Protein AF-A0A0F3GIQ1-F1 (afdb_monomer)

Organism: NCBI:txid29290

pLDDT: mean 87.62, std 10.17, range [52.28, 95.5]

Mean predicted aligned error: 5.21 Å

Structure (mmCIF, N/CA/C/O backbone):
data_A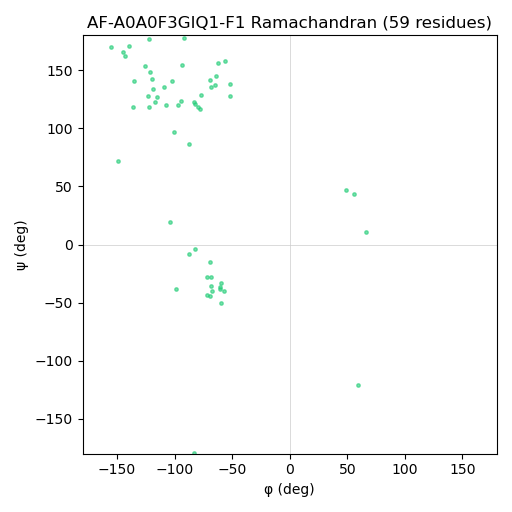F-A0A0F3GIQ1-F1
#
_entry.id   AF-A0A0F3GIQ1-F1
#
loop_
_atom_site.group_PDB
_atom_site.id
_atom_site.type_symbol
_atom_site.label_atom_id
_atom_site.label_alt_id
_atom_site.label_comp_id
_atom_site.label_asym_id
_atom_site.label_entity_id
_atom_site.label_seq_id
_atom_site.pdbx_PDB_ins_code
_atom_site.Cartn_x
_atom_site.Cartn_y
_atom_site.Cartn_z
_atom_site.occupancy
_atom_site.B_iso_or_equiv
_atom_site.auth_seq_id
_atom_site.auth_comp_id
_atom_site.auth_asym_id
_atom_site.auth_atom_id
_atom_site.pdbx_PDB_model_num
ATOM 1 N N . MET A 1 1 ? 4.143 -13.400 -10.256 1.00 70.25 1 MET A N 1
ATOM 2 C CA . MET A 1 1 ? 5.354 -12.999 -9.512 1.00 70.25 1 MET A CA 1
ATOM 3 C C . MET A 1 1 ? 5.221 -11.495 -9.377 1.00 70.25 1 MET A C 1
ATOM 5 O O . MET A 1 1 ? 5.318 -10.838 -10.398 1.00 70.25 1 MET A O 1
ATOM 9 N N . GLY A 1 2 ? 4.811 -10.998 -8.210 1.00 86.75 2 GLY A N 1
ATOM 10 C CA . GLY A 1 2 ? 4.448 -9.588 -8.003 1.00 86.75 2 GLY A CA 1
ATOM 11 C C . GLY A 1 2 ? 5.291 -8.947 -6.902 1.00 86.75 2 GLY A C 1
ATOM 12 O O . GLY A 1 2 ? 6.107 -9.623 -6.274 1.00 86.75 2 GLY A O 1
ATOM 13 N N . LEU A 1 3 ? 5.093 -7.653 -6.679 1.00 92.38 3 LEU A N 1
ATOM 14 C CA . LEU A 1 3 ? 5.699 -6.888 -5.598 1.00 92.38 3 LEU A CA 1
ATOM 15 C C . LEU A 1 3 ? 4.881 -7.068 -4.315 1.00 92.38 3 LEU A C 1
ATOM 17 O O . LEU A 1 3 ? 3.692 -6.757 -4.284 1.00 92.38 3 LEU A O 1
ATOM 21 N N . GLU A 1 4 ? 5.522 -7.540 -3.248 1.00 94.50 4 GLU A N 1
ATOM 22 C CA . GLU A 1 4 ? 4.917 -7.539 -1.917 1.00 94.50 4 GLU A CA 1
ATOM 23 C C . GLU A 1 4 ? 4.964 -6.126 -1.320 1.00 94.50 4 GLU A C 1
ATOM 25 O O . GLU A 1 4 ? 6.020 -5.490 -1.278 1.00 94.50 4 GLU A O 1
ATOM 30 N N . VAL A 1 5 ? 3.815 -5.638 -0.855 1.00 93.56 5 VAL A N 1
ATOM 31 C CA . VAL A 1 5 ? 3.659 -4.311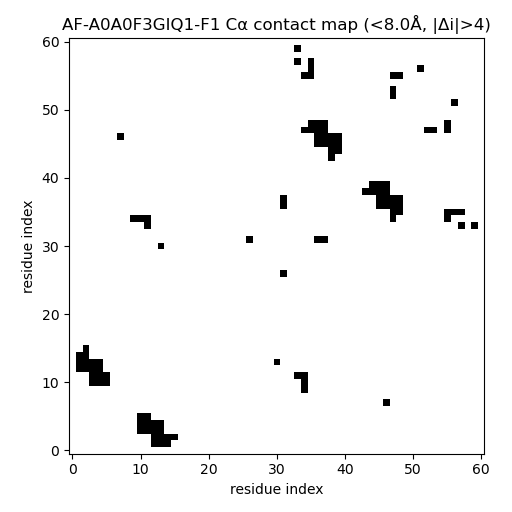 -0.253 1.00 93.56 5 VAL A CA 1
ATOM 32 C C . VAL A 1 5 ? 3.073 -4.464 1.146 1.00 93.56 5 VAL A C 1
ATOM 34 O O . VAL A 1 5 ? 2.027 -5.087 1.326 1.00 93.56 5 VAL A O 1
ATOM 37 N N . ASN A 1 6 ? 3.742 -3.859 2.129 1.00 93.88 6 ASN A N 1
ATOM 38 C CA . ASN A 1 6 ? 3.370 -3.890 3.541 1.00 93.88 6 ASN A CA 1
ATOM 39 C C . ASN A 1 6 ? 3.159 -2.460 4.059 1.00 93.88 6 ASN A C 1
ATOM 41 O O . ASN A 1 6 ? 4.093 -1.656 4.047 1.00 93.88 6 ASN A O 1
ATOM 45 N N . ILE A 1 7 ? 1.943 -2.139 4.515 1.00 91.75 7 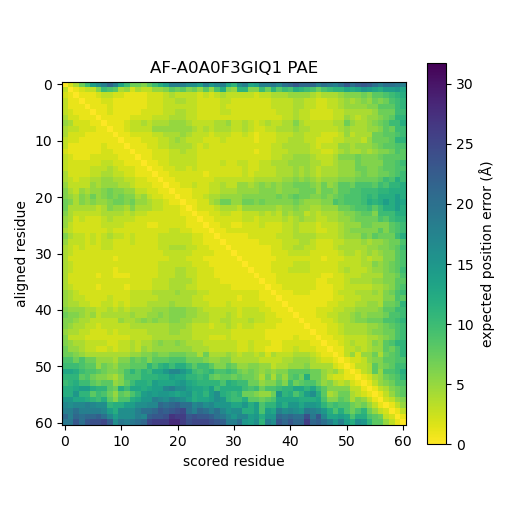ILE A N 1
ATOM 46 C CA . ILE A 1 7 ? 1.576 -0.810 5.031 1.00 91.75 7 ILE A CA 1
ATOM 47 C C . ILE A 1 7 ? 0.746 -0.970 6.303 1.00 91.75 7 ILE A C 1
ATOM 49 O O . ILE A 1 7 ? -0.356 -1.517 6.283 1.00 91.75 7 ILE A O 1
ATOM 53 N N . GLY A 1 8 ? 1.257 -0.458 7.425 1.00 87.25 8 GLY A N 1
ATOM 54 C CA . GLY A 1 8 ? 0.601 -0.627 8.721 1.00 87.25 8 GLY A CA 1
ATOM 55 C C . GLY A 1 8 ? 0.454 -2.111 9.074 1.00 87.25 8 GLY A C 1
ATOM 56 O O . GLY A 1 8 ? 1.448 -2.824 9.166 1.00 87.25 8 GLY A O 1
ATOM 57 N N . ASN A 1 9 ? -0.784 -2.570 9.269 1.00 87.00 9 ASN A N 1
ATOM 58 C CA . ASN A 1 9 ? -1.141 -3.969 9.536 1.00 87.00 9 ASN A CA 1
ATOM 59 C C . ASN A 1 9 ? -1.743 -4.687 8.309 1.00 87.00 9 ASN A C 1
ATOM 61 O O . ASN A 1 9 ? -2.451 -5.683 8.471 1.00 87.00 9 ASN A O 1
ATOM 65 N N . ARG A 1 10 ? -1.519 -4.162 7.099 1.00 89.81 10 ARG A N 1
ATOM 66 C CA . ARG A 1 10 ? -2.066 -4.689 5.844 1.00 89.81 10 ARG A CA 1
ATOM 67 C C . ARG A 1 10 ? -0.940 -5.092 4.893 1.00 89.81 10 ARG A C 1
ATOM 69 O O . ARG A 1 10 ? 0.076 -4.401 4.793 1.00 89.81 10 ARG A O 1
ATOM 76 N N . THR A 1 11 ? -1.168 -6.185 4.173 1.00 92.94 11 THR A N 1
ATOM 77 C CA . THR A 1 11 ? -0.220 -6.773 3.223 1.00 92.94 11 THR A CA 1
ATOM 78 C C . THR A 1 11 ? -0.949 -7.144 1.942 1.00 92.94 11 THR A C 1
ATOM 80 O O . THR A 1 11 ? -2.064 -7.661 2.001 1.00 92.94 11 THR A O 1
ATOM 83 N N . MET A 1 12 ? -0.304 -6.923 0.798 1.00 92.06 12 MET A N 1
ATOM 84 C CA . MET A 1 12 ? -0.770 -7.397 -0.504 1.00 92.06 12 MET A CA 1
ATOM 85 C C . MET A 1 12 ? 0.402 -7.794 -1.406 1.00 92.06 12 MET A C 1
ATOM 87 O O . MET A 1 12 ? 1.547 -7.409 -1.164 1.00 92.06 12 MET A O 1
ATOM 91 N N . VAL A 1 13 ? 0.095 -8.515 -2.484 1.00 93.94 13 VAL A N 1
ATOM 92 C CA . VAL A 1 13 ? 1.007 -8.740 -3.612 1.00 93.94 13 VAL A CA 1
ATOM 93 C C . VAL A 1 13 ? 0.373 -8.107 -4.844 1.00 93.94 13 VAL A C 1
ATOM 95 O O . VAL A 1 13 ? -0.742 -8.474 -5.196 1.00 93.94 13 VAL A O 1
ATOM 98 N N . THR A 1 14 ? 1.070 -7.173 -5.490 1.00 91.81 14 THR A N 1
ATOM 99 C CA . THR A 1 14 ? 0.532 -6.391 -6.615 1.00 91.81 14 THR A CA 1
ATOM 100 C C . THR A 1 14 ? 1.562 -6.199 -7.731 1.00 91.81 14 THR A C 1
ATOM 102 O O . THR A 1 14 ? 2.743 -6.502 -7.559 1.00 91.81 14 THR A O 1
ATOM 105 N N . ASP A 1 15 ? 1.129 -5.664 -8.868 1.00 92.81 15 ASP A N 1
ATOM 106 C CA . ASP A 1 15 ? 2.015 -5.209 -9.941 1.00 92.81 15 ASP A CA 1
ATOM 107 C C . ASP A 1 15 ? 2.328 -3.712 -9.790 1.00 92.81 15 ASP A C 1
ATOM 109 O O . ASP A 1 15 ? 1.557 -2.945 -9.212 1.00 92.81 15 ASP A O 1
ATOM 113 N N . CYS A 1 16 ? 3.470 -3.262 -10.316 1.00 92.62 16 CYS A N 1
ATOM 114 C CA . CYS A 1 16 ? 3.854 -1.854 -10.256 1.00 92.62 16 CYS A CA 1
ATOM 115 C C . CYS A 1 16 ? 4.562 -1.373 -11.526 1.00 92.62 16 CYS A C 1
ATOM 117 O O . CYS A 1 16 ? 5.075 -2.155 -12.328 1.00 92.62 16 CYS A O 1
ATOM 119 N N . ILE A 1 17 ? 4.608 -0.050 -11.688 1.00 93.25 17 ILE A N 1
ATOM 120 C CA . ILE A 1 17 ? 5.416 0.610 -12.714 1.00 93.25 17 ILE A CA 1
ATOM 121 C C . ILE A 1 17 ? 6.755 0.992 -12.081 1.00 93.25 17 ILE A C 1
ATOM 123 O O . ILE A 1 17 ? 6.790 1.708 -11.080 1.00 93.25 17 ILE A O 1
ATOM 127 N N . ILE A 1 18 ? 7.858 0.531 -12.674 1.00 92.88 18 ILE A N 1
ATOM 128 C CA . ILE A 1 18 ? 9.210 0.856 -12.207 1.00 92.88 18 ILE A CA 1
ATOM 129 C C . ILE A 1 18 ? 9.570 2.272 -12.665 1.00 92.88 18 ILE A C 1
ATOM 131 O O . ILE A 1 18 ? 9.654 2.548 -13.863 1.00 92.88 18 ILE A O 1
ATOM 135 N N . GLY A 1 19 ? 9.773 3.168 -11.700 1.00 92.50 19 GLY A N 1
ATOM 136 C CA . GLY A 1 19 ? 10.259 4.523 -11.942 1.00 92.50 19 GLY A CA 1
ATOM 137 C C . GLY A 1 19 ? 11.788 4.607 -12.074 1.00 92.50 19 GLY A C 1
ATOM 138 O O . GLY A 1 19 ? 12.489 3.595 -11.984 1.00 92.50 19 GLY A O 1
ATOM 139 N N . PRO A 1 20 ? 12.332 5.819 -12.287 1.00 95.38 20 PRO A N 1
ATOM 140 C CA . PRO A 1 20 ? 13.772 6.056 -12.283 1.00 95.38 20 PRO A CA 1
ATOM 141 C C . PRO A 1 20 ? 14.432 5.615 -10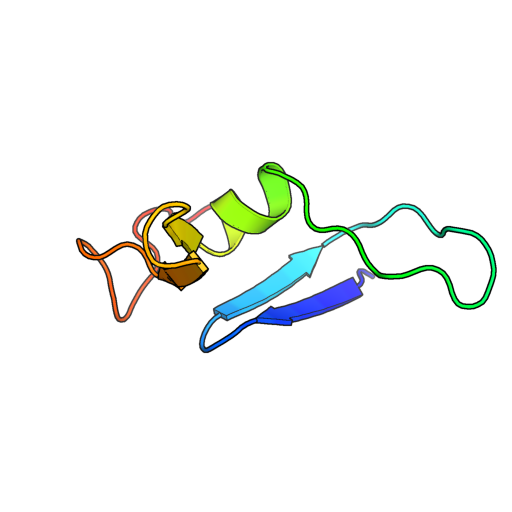.965 1.00 95.38 20 PRO A C 1
ATOM 143 O O . PRO A 1 20 ? 13.769 5.571 -9.926 1.00 95.38 20 PRO A O 1
ATOM 146 N N . PRO A 1 21 ? 15.750 5.344 -10.962 1.00 95.12 21 PRO A N 1
ATOM 147 C CA . PRO A 1 21 ? 16.466 5.003 -9.739 1.00 95.12 21 PRO A CA 1
ATOM 148 C C . PRO A 1 21 ? 16.230 6.036 -8.631 1.00 95.12 21 PRO A C 1
ATOM 150 O O . PRO A 1 21 ? 16.281 7.238 -8.887 1.00 95.12 21 PRO A O 1
ATOM 153 N N . LEU A 1 22 ? 16.026 5.554 -7.402 1.00 92.44 22 LEU A N 1
ATOM 154 C CA . LEU A 1 22 ? 15.822 6.367 -6.193 1.00 92.44 22 LEU A CA 1
ATOM 155 C C . LEU A 1 22 ? 14.523 7.193 -6.160 1.00 92.44 22 LEU A C 1
ATOM 157 O O . LEU A 1 22 ? 14.382 8.036 -5.276 1.00 92.44 22 LEU A O 1
ATOM 161 N N . CYS A 1 23 ? 13.572 6.979 -7.078 1.00 94.56 23 CYS A N 1
ATOM 162 C CA . CYS A 1 23 ? 12.276 7.645 -6.977 1.00 94.56 23 CYS A CA 1
ATOM 163 C C . CYS A 1 23 ? 11.516 7.197 -5.720 1.00 94.56 23 CYS A C 1
ATOM 165 O O . CYS A 1 23 ? 11.563 6.027 -5.329 1.00 94.56 23 CYS A O 1
ATOM 167 N N . GLU A 1 24 ? 10.773 8.120 -5.112 1.00 94.38 24 GLU A N 1
ATOM 168 C CA . GLU A 1 24 ? 9.865 7.775 -4.022 1.00 94.38 24 GLU A CA 1
ATOM 169 C C . GLU A 1 24 ? 8.737 6.864 -4.538 1.00 94.38 24 GLU A C 1
ATO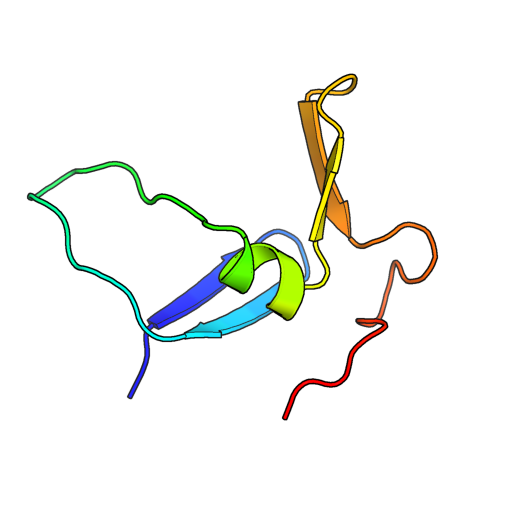M 171 O O . GLU A 1 24 ? 8.191 7.112 -5.619 1.00 94.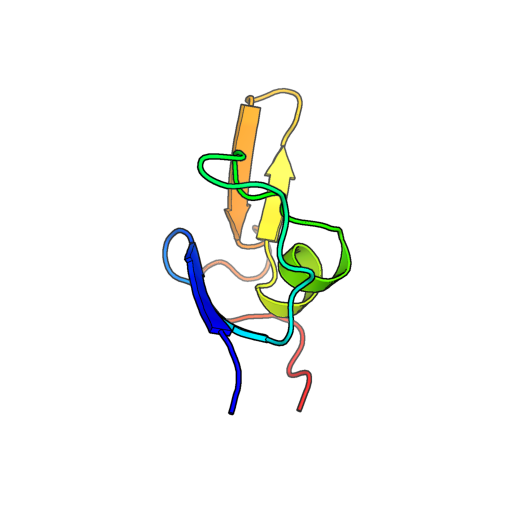38 24 GLU A O 1
ATOM 176 N N . PRO A 1 25 ? 8.373 5.803 -3.796 1.00 92.12 25 PRO A N 1
ATOM 177 C CA . PRO A 1 25 ? 7.257 4.953 -4.171 1.00 92.12 25 PRO A CA 1
ATOM 178 C C . PRO A 1 25 ? 5.941 5.723 -4.038 1.00 92.12 25 PRO A C 1
ATOM 180 O O . PRO A 1 25 ? 5.688 6.386 -3.032 1.00 92.12 25 PRO A O 1
ATOM 183 N N . LEU A 1 26 ? 5.078 5.593 -5.044 1.00 93.38 26 LEU A N 1
ATOM 184 C CA . LEU A 1 26 ? 3.747 6.190 -5.048 1.00 93.38 26 LEU A CA 1
ATOM 185 C C . LEU A 1 26 ? 2.688 5.101 -4.909 1.00 93.38 26 LEU A C 1
ATOM 187 O O . LEU A 1 26 ? 2.739 4.077 -5.590 1.00 93.38 26 LEU A O 1
ATOM 191 N N . LEU A 1 27 ? 1.706 5.351 -4.048 1.00 92.31 27 LEU A N 1
ATOM 192 C CA . LEU A 1 27 ? 0.550 4.485 -3.856 1.00 92.31 27 LEU A CA 1
ATOM 193 C C . LEU A 1 27 ? -0.674 5.148 -4.475 1.00 92.31 27 LEU A C 1
ATOM 195 O O . LEU A 1 27 ? -1.044 6.263 -4.108 1.00 92.31 27 LEU A O 1
ATOM 199 N N . GLY A 1 28 ? -1.274 4.458 -5.440 1.00 92.25 28 GLY A N 1
ATOM 200 C CA . GLY A 1 28 ? -2.506 4.889 -6.089 1.00 92.25 28 GLY A CA 1
ATOM 201 C C . GLY A 1 28 ? -3.756 4.338 -5.406 1.00 92.25 28 GLY A C 1
ATOM 202 O O . GLY A 1 28 ? -3.682 3.523 -4.488 1.00 92.25 28 GLY A O 1
ATOM 203 N N . GLN A 1 29 ? -4.915 4.739 -5.924 1.00 92.19 29 GLN A N 1
ATOM 204 C CA . GLN A 1 29 ? -6.223 4.347 -5.395 1.00 92.19 29 GLN A CA 1
ATOM 205 C C . GLN A 1 29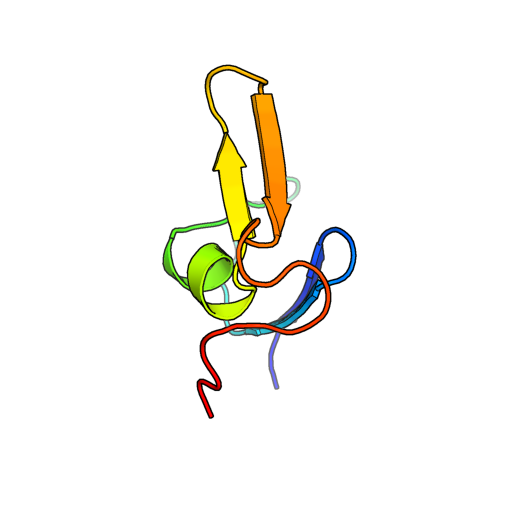 ? -6.427 2.823 -5.344 1.00 92.19 29 GLN A C 1
ATOM 207 O O . GLN A 1 29 ? -6.934 2.323 -4.349 1.00 92.19 29 GLN A O 1
ATOM 212 N N . ILE A 1 30 ? -5.980 2.086 -6.368 1.00 91.75 30 ILE A N 1
ATOM 213 C CA . ILE A 1 30 ? -6.146 0.621 -6.443 1.00 91.75 30 ILE A CA 1
ATOM 214 C C . ILE A 1 30 ? -5.467 -0.064 -5.249 1.00 91.75 30 ILE A C 1
ATOM 216 O O . ILE A 1 30 ? -6.101 -0.822 -4.524 1.00 91.75 30 ILE A O 1
ATOM 220 N N . ALA A 1 31 ? -4.201 0.275 -4.991 1.00 92.00 31 ALA A N 1
ATOM 221 C CA . ALA A 1 31 ? -3.449 -0.271 -3.864 1.00 92.00 31 ALA A CA 1
ATOM 222 C C . ALA A 1 31 ? -4.098 0.065 -2.509 1.00 92.00 31 ALA A C 1
ATOM 224 O O . ALA A 1 31 ? -4.107 -0.759 -1.598 1.00 92.00 31 ALA A O 1
ATOM 225 N N . LEU A 1 32 ? -4.644 1.277 -2.362 1.00 92.81 32 LEU A N 1
ATOM 226 C CA . LEU A 1 32 ? -5.328 1.696 -1.136 1.00 92.81 32 LEU A CA 1
ATOM 227 C C . LEU A 1 32 ? -6.631 0.921 -0.905 1.00 92.81 32 LEU A C 1
ATOM 229 O O . LEU A 1 32 ? -6.919 0.547 0.230 1.00 92.81 32 LEU A O 1
ATOM 233 N N . GLU A 1 33 ? -7.397 0.660 -1.964 1.00 90.56 33 GLU A N 1
ATOM 234 C CA . GLU A 1 33 ? -8.645 -0.105 -1.897 1.00 90.56 33 GLU A CA 1
ATOM 235 C C . GLU A 1 33 ? -8.404 -1.583 -1.588 1.00 90.56 33 GLU A C 1
ATOM 237 O O . GLU A 1 33 ? -9.077 -2.130 -0.714 1.00 90.56 33 GLU A O 1
ATOM 242 N N . GLU A 1 34 ? -7.422 -2.217 -2.235 1.00 90.31 34 GLU A N 1
ATOM 243 C CA . GLU A 1 34 ? -7.063 -3.618 -1.971 1.00 90.31 34 GLU A CA 1
ATOM 244 C C . GLU A 1 34 ? -6.608 -3.838 -0.523 1.00 90.31 34 GLU A C 1
ATOM 246 O O . GLU A 1 34 ? -6.939 -4.849 0.097 1.00 90.31 34 GLU A O 1
ATOM 251 N N . LEU A 1 35 ? -5.896 -2.864 0.051 1.00 91.19 35 LEU A N 1
ATOM 252 C CA . LEU A 1 35 ? -5.465 -2.895 1.450 1.00 91.19 35 LEU A CA 1
ATOM 253 C C . LEU A 1 35 ? -6.560 -2.435 2.439 1.00 91.19 35 LEU A C 1
ATOM 255 O O . LEU A 1 35 ? -6.341 -2.491 3.653 1.00 91.19 35 LEU A O 1
ATOM 259 N N . ASP A 1 36 ? -7.725 -1.987 1.954 1.00 92.12 36 ASP A N 1
ATOM 260 C CA . ASP A 1 36 ? -8.808 -1.365 2.738 1.00 92.12 36 ASP A CA 1
ATOM 261 C C . ASP A 1 36 ? -8.291 -0.246 3.665 1.00 92.12 36 ASP A C 1
ATOM 263 O O . ASP A 1 36 ? -8.583 -0.194 4.869 1.00 92.12 36 ASP A O 1
ATOM 267 N N . LEU A 1 37 ? -7.460 0.631 3.092 1.00 92.12 37 LEU A N 1
ATOM 268 C CA . LEU A 1 37 ? -6.884 1.798 3.750 1.00 92.12 37 LEU A CA 1
ATOM 269 C C . LEU A 1 37 ? -7.616 3.077 3.336 1.00 92.12 37 LEU A C 1
ATOM 271 O O . LEU A 1 37 ? -7.957 3.288 2.174 1.00 92.12 37 LEU A O 1
ATOM 275 N N . ILE A 1 38 ? -7.812 3.971 4.301 1.00 92.50 38 ILE A N 1
ATOM 276 C CA . ILE A 1 38 ? -8.457 5.270 4.124 1.00 92.50 38 ILE A CA 1
ATOM 277 C C . ILE A 1 38 ? -7.477 6.384 4.476 1.00 92.50 38 ILE A C 1
ATOM 279 O O . ILE A 1 38 ? -6.817 6.361 5.518 1.00 92.50 38 ILE A O 1
ATOM 283 N N . ILE A 1 39 ? -7.426 7.388 3.602 1.00 92.88 39 ILE A N 1
ATOM 284 C CA . ILE A 1 39 ? -6.717 8.641 3.842 1.00 92.88 39 ILE A CA 1
ATOM 285 C C . ILE A 1 39 ? -7.616 9.562 4.671 1.00 92.88 39 ILE A C 1
ATOM 287 O O . ILE A 1 39 ? -8.689 9.964 4.226 1.00 92.88 39 ILE A O 1
ATOM 291 N N . ASP A 1 40 ? -7.138 9.967 5.843 1.00 93.56 40 ASP A N 1
ATOM 292 C CA . ASP A 1 40 ? -7.669 11.106 6.587 1.00 93.56 40 ASP A CA 1
ATOM 293 C C . ASP A 1 40 ? -6.752 12.310 6.343 1.00 93.56 40 ASP A C 1
ATOM 295 O O . ASP A 1 40 ? -5.702 12.473 6.972 1.00 93.56 40 ASP A O 1
ATOM 299 N N . ALA A 1 41 ? -7.143 13.157 5.390 1.00 93.56 41 ALA A N 1
ATOM 300 C CA . ALA A 1 41 ? -6.366 14.333 5.007 1.00 93.56 41 ALA A CA 1
ATOM 301 C C . ALA A 1 41 ? -6.330 15.407 6.107 1.00 93.56 41 ALA A C 1
ATOM 303 O O . ALA A 1 41 ? -5.356 16.155 6.204 1.00 93.56 41 ALA A O 1
ATOM 304 N N . GLN A 1 42 ? -7.364 15.478 6.953 1.00 95.38 42 GLN A N 1
ATOM 305 C CA . GLN A 1 42 ? -7.440 16.459 8.033 1.00 95.38 42 GLN A CA 1
ATOM 306 C C . GLN A 1 42 ? -6.441 16.116 9.141 1.00 95.38 42 GLN A C 1
ATOM 308 O O . GLN A 1 42 ? -5.741 16.997 9.642 1.00 95.38 42 GLN A O 1
ATOM 313 N N . ARG A 1 43 ? -6.350 14.833 9.504 1.00 95.50 43 ARG A N 1
ATOM 314 C CA . ARG A 1 43 ? -5.406 14.328 10.511 1.00 95.50 43 ARG A CA 1
ATOM 315 C C . ARG A 1 43 ? -4.045 13.959 9.931 1.00 95.50 43 ARG A C 1
ATOM 317 O O . ARG A 1 43 ? -3.118 13.719 10.698 1.00 95.50 43 ARG A O 1
ATOM 324 N N . LYS A 1 44 ? -3.910 13.966 8.600 1.00 95.06 44 LYS A N 1
ATOM 325 C CA . LYS A 1 44 ? -2.715 13.536 7.858 1.00 95.06 44 LYS A CA 1
ATOM 326 C C . LYS A 1 44 ? -2.314 12.104 8.214 1.00 95.06 44 LYS A C 1
ATOM 328 O O . LYS A 1 44 ? -1.140 11.811 8.428 1.00 95.06 44 LYS A O 1
ATOM 333 N N . THR A 1 45 ? -3.302 11.221 8.297 1.00 93.25 45 THR A N 1
ATOM 334 C CA . THR A 1 45 ? -3.100 9.813 8.643 1.00 93.25 45 THR A CA 1
ATOM 335 C C . THR A 1 45 ? -3.611 8.903 7.540 1.00 93.25 45 THR A C 1
ATOM 337 O O . THR A 1 45 ? -4.595 9.210 6.873 1.00 93.25 45 THR A O 1
ATOM 340 N N . LEU A 1 46 ? -2.957 7.756 7.394 1.00 92.56 46 LEU A N 1
ATOM 341 C CA . LEU A 1 46 ? -3.417 6.630 6.596 1.00 92.56 46 LEU A CA 1
ATOM 342 C C . LEU A 1 46 ? -3.665 5.473 7.560 1.00 92.56 46 LEU A C 1
ATOM 344 O O . LEU A 1 46 ? -2.786 5.143 8.357 1.00 92.56 46 LEU A O 1
ATOM 348 N N . GLY A 1 47 ? -4.849 4.881 7.518 1.00 92.50 4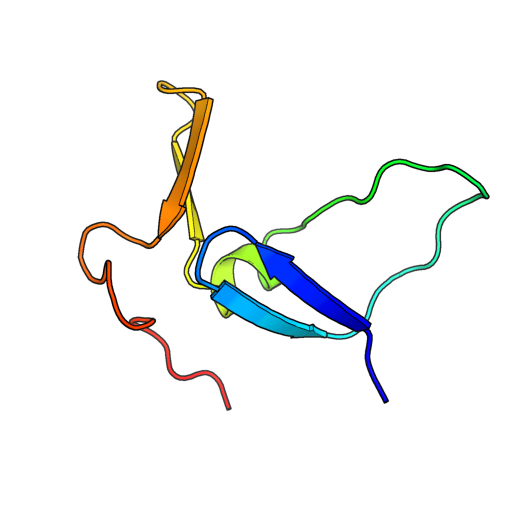7 GLY A N 1
ATOM 349 C CA . GLY A 1 47 ? -5.196 3.789 8.420 1.00 92.50 47 GLY A CA 1
ATOM 350 C C . GLY A 1 47 ? -6.274 2.889 7.840 1.00 92.50 47 GLY A C 1
ATOM 351 O O . GLY A 1 47 ? -6.863 3.230 6.816 1.00 92.50 47 GLY A O 1
ATOM 352 N N . PRO A 1 48 ? -6.535 1.735 8.469 1.00 90.06 48 PRO A N 1
ATOM 353 C CA . PRO A 1 48 ? -7.620 0.870 8.047 1.00 90.06 48 PRO A CA 1
ATOM 354 C C . PRO A 1 48 ? -8.958 1.588 8.198 1.00 90.06 48 P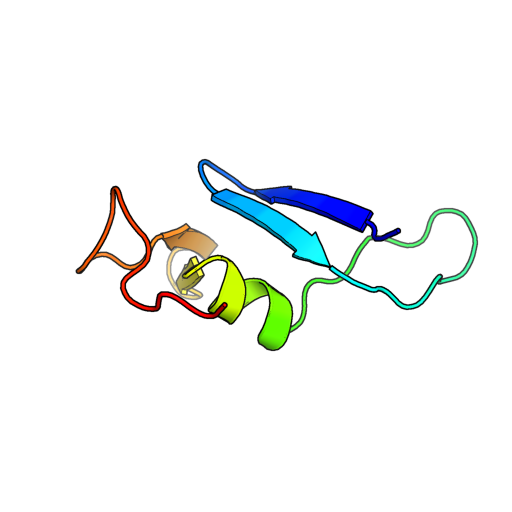RO A C 1
ATOM 356 O O . PRO A 1 48 ? -9.123 2.502 9.013 1.00 90.06 48 PRO A O 1
ATOM 359 N N . ARG A 1 49 ? -9.933 1.127 7.425 1.00 84.25 49 ARG A N 1
ATOM 360 C CA . ARG A 1 49 ? -11.315 1.562 7.550 1.00 84.25 49 ARG A CA 1
ATOM 361 C C . ARG A 1 49 ? -11.824 1.440 9.003 1.00 84.25 49 ARG A C 1
ATOM 363 O O . ARG A 1 49 ? -11.734 0.353 9.577 1.00 84.25 49 ARG A O 1
ATOM 370 N N . PRO A 1 50 ? -12.401 2.501 9.605 1.00 81.44 50 PRO A N 1
ATOM 371 C CA . PRO A 1 50 ? -12.902 2.460 10.982 1.00 81.44 50 PRO A CA 1
ATOM 372 C C . PRO A 1 50 ? -13.995 1.415 11.208 1.00 81.44 50 PRO A C 1
ATOM 374 O O . PRO A 1 50 ? -14.073 0.824 12.282 1.00 81.44 50 PRO A O 1
ATOM 377 N N . GLU A 1 51 ? -14.821 1.162 10.191 1.00 82.69 51 GLU A N 1
ATOM 378 C CA . GLU A 1 51 ? -15.861 0.135 10.227 1.00 82.69 51 GLU A CA 1
ATOM 379 C C . GLU A 1 51 ? -15.283 -1.291 10.223 1.00 82.69 51 GLU A C 1
ATOM 381 O O . GLU A 1 51 ? -15.999 -2.238 10.541 1.00 82.69 51 GLU A O 1
ATOM 386 N N . SER A 1 52 ? -13.999 -1.456 9.882 1.00 78.69 52 SER A N 1
ATOM 387 C CA . SER A 1 52 ? -13.330 -2.756 9.832 1.00 78.69 52 SER A CA 1
ATOM 388 C C . SER A 1 52 ? -11.833 -2.667 10.164 1.00 78.69 52 SER A C 1
ATOM 390 O O . SER A 1 52 ? -10.962 -2.840 9.308 1.00 78.69 52 SER A O 1
ATOM 392 N N . PRO A 1 53 ? -11.498 -2.426 11.443 1.00 77.69 53 PRO A N 1
ATOM 393 C CA . PRO A 1 53 ? -10.125 -2.140 11.857 1.00 77.69 53 PRO A CA 1
ATOM 394 C C . PRO A 1 53 ? -9.205 -3.370 11.799 1.00 77.69 53 PRO A C 1
ATOM 396 O O . PRO A 1 53 ? -7.997 -3.236 11.609 1.00 77.69 53 PRO A O 1
ATOM 399 N N . ASN A 1 54 ? -9.769 -4.573 11.962 1.00 78.25 54 ASN A N 1
ATOM 400 C CA . ASN A 1 54 ? -9.001 -5.818 12.073 1.00 78.25 54 ASN A CA 1
ATOM 401 C C . ASN A 1 54 ? -8.925 -6.595 10.752 1.00 78.25 54 ASN A C 1
ATOM 403 O O . ASN A 1 54 ? -7.885 -7.148 10.415 1.00 78.25 54 ASN A O 1
ATOM 407 N N . LEU A 1 55 ? -10.008 -6.624 9.975 1.00 75.75 55 LEU A N 1
ATOM 408 C CA . LEU A 1 55 ? -10.118 -7.384 8.723 1.00 75.75 55 LEU A CA 1
ATOM 409 C C . LEU A 1 55 ? -10.544 -6.442 7.591 1.00 75.75 55 LEU A C 1
ATOM 411 O O . LEU A 1 55 ? -11.133 -5.414 7.896 1.00 75.75 55 LEU A O 1
ATOM 415 N N . PRO A 1 56 ? -10.225 -6.695 6.319 1.00 67.56 56 PRO A N 1
ATOM 416 C CA . PRO A 1 56 ? -10.737 -5.875 5.221 1.00 67.56 56 PRO A CA 1
ATOM 417 C C . PRO A 1 56 ? -12.246 -6.096 5.047 1.00 67.56 56 PRO A C 1
ATOM 419 O O . PRO A 1 56 ? -12.704 -7.235 5.165 1.00 67.56 56 PRO A O 1
ATOM 422 N N . LEU A 1 57 ? -13.026 -5.051 4.742 1.00 68.50 57 LEU A N 1
ATOM 423 C CA . LEU A 1 57 ? -14.450 -5.242 4.397 1.00 68.50 57 LEU A CA 1
ATOM 424 C C . LEU A 1 57 ? -14.639 -5.956 3.055 1.00 68.50 57 LEU A C 1
ATOM 426 O O . LEU A 1 57 ? -15.580 -6.733 2.892 1.00 68.50 57 LEU A O 1
ATOM 430 N N . LEU A 1 58 ? -13.758 -5.688 2.091 1.00 65.62 58 LEU A N 1
ATOM 431 C CA . LEU A 1 58 ? -13.787 -6.319 0.778 1.00 65.62 58 LEU A CA 1
ATOM 432 C C . LEU A 1 58 ? -12.812 -7.495 0.732 1.00 65.62 58 LEU A C 1
ATOM 434 O O . LEU A 1 58 ? -11.607 -7.330 0.882 1.00 65.62 58 LEU A O 1
ATOM 438 N N . ASN A 1 59 ? -13.341 -8.690 0.467 1.00 58.41 59 ASN A N 1
ATOM 439 C CA . ASN A 1 59 ? -12.536 -9.808 -0.018 1.00 58.41 59 ASN A CA 1
ATOM 440 C C . ASN A 1 59 ? -12.480 -9.721 -1.547 1.00 58.41 59 ASN A C 1
ATOM 442 O O . ASN A 1 59 ? -13.313 -10.318 -2.229 1.00 58.41 59 ASN A O 1
ATOM 446 N N . LEU A 1 60 ? -11.525 -8.957 -2.077 1.00 57.66 60 LEU A N 1
ATOM 447 C CA . LEU A 1 60 ? -11.148 -9.062 -3.484 1.00 57.66 60 LEU A CA 1
ATOM 448 C C . LEU A 1 60 ? -10.226 -10.282 -3.610 1.00 57.66 60 LEU A C 1
ATOM 450 O O . LEU A 1 60 ? -9.214 -10.374 -2.918 1.00 57.66 60 LEU A O 1
ATOM 454 N N . ARG A 1 61 ? -10.655 -11.268 -4.400 1.00 52.28 61 ARG A N 1
ATOM 455 C CA . ARG A 1 61 ? -9.875 -12.457 -4.757 1.00 52.28 61 ARG A CA 1
ATOM 456 C C . ARG A 1 61 ? -9.359 -12.319 -6.173 1.00 52.28 61 ARG A C 1
ATOM 458 O O . ARG A 1 61 ? -10.154 -11.836 -7.010 1.00 52.28 61 ARG A O 1
#

Foldseek 3Di:
DFDWDDDDPFIDGHHDDDDDPPDDDDDDPVNCLQRQWDQDPVVRDIAHDPVPRDDHPDDDD

Sequence (61 aa):
MGLEVNIGNRTMVTDCIIGPPLCEPLLGQIALEELDLIIDAQRKTLGPRPESPNLPLLNLR

Solvent-accessible surface area (backbone atoms only — not comparable to full-atom values): 4239 Å² total; per-residue (Å²): 141,64,51,77,47,79,56,96,96,34,71,51,72,42,84,84,83,88,71,66,90,90,59,80,88,81,85,56,70,67,62,32,56,75,52,35,44,41,79,38,77,90,78,71,44,78,42,55,36,85,93,33,71,90,51,62,88,68,86,84,128

Nearest PDB structures (foldseek):
  1b5f-assembly1_B  TM=4.725E-01  e=5.857E-01  Cynara cardunculus
  7mge-assembly1_C  TM=2.806E-01  e=7.440E+00  Homo sapiens

Secondary structure (DSSP, 8-state):
--EEEEETTEEEEE-----STTPPP---HHHHHHTTEEEETTTTEEEE-TT-SSS-S----

Radius of gyration: 12.67 Å; Cα contacts (8 Å, |Δi|>4): 55; chains: 1; bounding box: 32×30×25 Å